Protein AF-A0AAW2F3S3-F1 (afdb_monomer_lite)

pLDDT: mean 87.3, std 14.5, range [34.16, 97.56]

Structure (mmCIF, N/CA/C/O backbone):
data_AF-A0AAW2F3S3-F1
#
_entry.id   AF-A0AAW2F3S3-F1
#
loop_
_atom_site.group_PDB
_atom_site.id
_at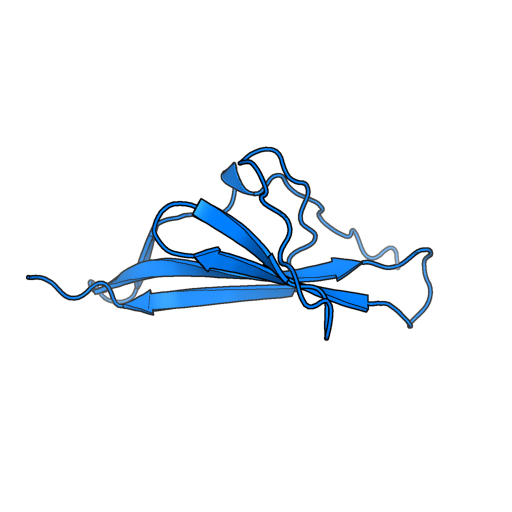om_site.type_symbol
_atom_site.label_atom_id
_atom_site.label_alt_id
_atom_site.label_comp_id
_atom_site.label_asym_id
_atom_site.label_entity_id
_atom_site.label_seq_id
_atom_site.pdbx_PDB_ins_code
_atom_site.Cartn_x
_atom_site.Cartn_y
_atom_site.Cartn_z
_atom_site.occupancy
_atom_site.B_iso_or_equiv
_atom_site.auth_seq_id
_atom_site.auth_comp_id
_atom_site.auth_asym_id
_atom_site.auth_atom_id
_atom_site.pdbx_PDB_model_num
ATOM 1 N N . MET A 1 1 ? 13.557 23.841 -9.884 1.00 39.41 1 MET A N 1
ATOM 2 C CA . MET A 1 1 ? 12.768 23.519 -8.678 1.00 39.41 1 MET A CA 1
ATOM 3 C C . MET A 1 1 ? 12.842 22.008 -8.501 1.00 39.41 1 MET A C 1
ATOM 5 O O . MET A 1 1 ? 12.305 21.294 -9.333 1.00 39.41 1 MET A O 1
ATOM 9 N N . GLN A 1 2 ? 13.654 21.515 -7.562 1.00 34.16 2 GLN A N 1
ATOM 10 C CA . GLN A 1 2 ? 13.829 20.073 -7.351 1.00 34.16 2 GLN A CA 1
ATOM 11 C C . GLN A 1 2 ? 12.600 19.551 -6.598 1.00 34.16 2 GLN A C 1
ATOM 13 O O . GLN A 1 2 ? 12.378 19.938 -5.454 1.00 34.16 2 GLN A O 1
ATOM 18 N N . HIS A 1 3 ? 11.779 18.723 -7.246 1.00 44.28 3 HIS A N 1
ATOM 19 C CA . HIS A 1 3 ? 10.758 17.952 -6.544 1.00 44.28 3 HIS A CA 1
ATOM 20 C C . HIS A 1 3 ? 11.484 16.898 -5.711 1.00 44.28 3 HIS A C 1
ATOM 22 O O . HIS A 1 3 ? 12.039 15.949 -6.257 1.00 44.28 3 HIS A O 1
ATOM 28 N N . ILE A 1 4 ? 11.530 17.094 -4.396 1.00 46.31 4 ILE A N 1
ATOM 29 C CA . ILE A 1 4 ? 11.989 16.060 -3.475 1.00 46.31 4 ILE A CA 1
ATOM 30 C C . ILE A 1 4 ? 10.893 14.993 -3.469 1.00 46.31 4 ILE A C 1
ATOM 32 O O . ILE A 1 4 ? 9.852 15.156 -2.836 1.00 46.31 4 ILE A O 1
ATOM 36 N N . THR A 1 5 ? 11.083 13.919 -4.229 1.00 55.44 5 THR A N 1
ATOM 37 C CA . THR A 1 5 ? 10.285 12.705 -4.075 1.00 55.44 5 THR A CA 1
ATOM 38 C C . THR A 1 5 ? 10.700 12.068 -2.758 1.00 55.44 5 THR A C 1
ATOM 40 O O . THR A 1 5 ? 11.750 11.438 -2.651 1.00 55.44 5 THR A O 1
ATOM 43 N N . HIS A 1 6 ? 9.905 12.300 -1.715 1.00 66.25 6 HIS A N 1
ATOM 44 C CA . HIS A 1 6 ? 10.115 11.698 -0.405 1.00 66.25 6 HIS A CA 1
ATOM 45 C C . HIS A 1 6 ? 9.742 10.215 -0.477 1.00 66.25 6 HIS A C 1
ATOM 47 O O . HIS A 1 6 ? 8.633 9.810 -0.140 1.00 66.25 6 HIS A O 1
ATOM 53 N N . THR A 1 7 ? 10.679 9.401 -0.958 1.00 83.44 7 THR A N 1
ATOM 54 C CA . THR A 1 7 ? 10.596 7.947 -0.872 1.00 83.44 7 THR A CA 1
ATOM 55 C C . THR A 1 7 ? 10.827 7.520 0.568 1.00 83.44 7 THR A C 1
ATOM 57 O O . THR A 1 7 ? 11.860 7.856 1.151 1.00 83.44 7 THR A O 1
ATOM 60 N N . LEU A 1 8 ? 9.885 6.785 1.144 1.00 91.12 8 LEU A N 1
ATOM 61 C CA . LEU A 1 8 ? 9.911 6.387 2.544 1.00 91.12 8 LEU A CA 1
ATOM 62 C C . LEU A 1 8 ? 9.501 4.908 2.688 1.00 91.12 8 LEU A C 1
ATOM 64 O O . LEU A 1 8 ? 8.695 4.430 1.888 1.00 91.12 8 LEU A O 1
ATOM 68 N N . PRO A 1 9 ? 10.033 4.160 3.673 1.00 93.94 9 PRO A N 1
ATOM 69 C CA . PRO A 1 9 ? 9.626 2.773 3.912 1.00 93.94 9 PRO A CA 1
ATOM 70 C C . PRO A 1 9 ? 8.139 2.658 4.276 1.00 93.94 9 PRO A C 1
ATOM 72 O O . PRO A 1 9 ? 7.627 3.490 5.016 1.00 93.94 9 PRO A O 1
ATOM 75 N N . LEU A 1 10 ? 7.446 1.604 3.845 1.00 93.06 10 LEU A N 1
ATOM 76 C CA . LEU A 1 10 ? 6.020 1.382 4.133 1.00 93.06 10 LEU A CA 1
ATOM 77 C C . LEU A 1 10 ? 5.667 1.495 5.630 1.00 93.06 10 LEU A C 1
ATOM 79 O O . LEU A 1 10 ? 4.626 2.048 5.988 1.00 93.06 10 LEU A O 1
ATOM 83 N N . LYS A 1 11 ? 6.539 1.020 6.523 1.00 94.06 11 LYS A N 1
ATOM 84 C CA . LYS A 1 11 ? 6.302 1.036 7.977 1.00 94.06 11 LYS A CA 1
ATOM 85 C C . LYS A 1 11 ? 6.148 2.419 8.597 1.00 94.06 11 LYS A C 1
ATOM 87 O O . LYS A 1 11 ? 5.600 2.536 9.688 1.00 94.06 11 LYS A O 1
ATOM 92 N N . ILE A 1 12 ? 6.645 3.463 7.937 1.00 94.62 12 ILE A N 1
ATOM 93 C CA . ILE A 1 12 ? 6.573 4.824 8.477 1.00 94.62 12 ILE A CA 1
ATOM 94 C C . ILE A 1 12 ? 5.196 5.464 8.258 1.00 94.62 12 ILE A C 1
ATOM 96 O O . ILE A 1 12 ? 4.886 6.478 8.880 1.00 94.62 12 ILE A O 1
ATOM 100 N N . PHE A 1 13 ? 4.368 4.889 7.380 1.00 94.25 13 PHE A N 1
ATOM 101 C CA . PHE A 1 13 ? 3.019 5.377 7.137 1.00 94.25 13 PHE A CA 1
ATOM 102 C C . PHE A 1 13 ? 2.106 4.958 8.294 1.00 94.25 13 PHE A C 1
ATOM 104 O O . PHE A 1 13 ? 2.066 3.769 8.635 1.00 94.25 13 PHE A O 1
ATOM 111 N N . PRO A 1 14 ? 1.354 5.899 8.899 1.00 95.62 14 PRO A N 1
ATOM 112 C CA . PRO A 1 14 ? 0.471 5.587 10.012 1.00 95.62 14 PRO A CA 1
ATOM 113 C C . PRO A 1 14 ? -0.554 4.522 9.622 1.00 95.62 14 PRO A C 1
ATOM 115 O O . PRO A 1 14 ? -1.453 4.770 8.827 1.00 95.62 14 PRO A O 1
ATOM 118 N N . GLN A 1 15 ? -0.457 3.335 10.220 1.00 95.06 15 GLN A N 1
ATOM 119 C CA . GLN A 1 15 ? -1.421 2.257 9.959 1.00 95.06 15 GLN A CA 1
ATOM 120 C C . GLN A 1 15 ? -2.820 2.598 10.486 1.00 95.06 15 GLN A C 1
ATOM 122 O O . GLN A 1 15 ? -3.823 2.049 10.034 1.00 95.06 15 GLN A O 1
ATOM 127 N N . LYS A 1 16 ? -2.885 3.523 11.445 1.00 96.62 16 LYS A N 1
ATOM 128 C CA . LYS A 1 16 ? -4.102 3.999 12.080 1.00 96.62 16 LYS A CA 1
ATOM 129 C C . LYS A 1 16 ? -4.026 5.508 12.260 1.00 96.62 16 LYS A C 1
ATOM 131 O O . LYS A 1 16 ? -3.029 6.018 12.767 1.00 96.62 16 LYS A O 1
ATOM 136 N N . ILE A 1 17 ? -5.096 6.199 11.892 1.00 97.31 17 ILE A N 1
ATOM 137 C CA . ILE A 1 17 ? -5.282 7.627 12.154 1.00 97.31 17 ILE A CA 1
ATOM 138 C C . ILE A 1 17 ? -6.621 7.858 12.848 1.00 97.31 17 ILE A C 1
ATOM 140 O O . ILE A 1 17 ? -7.543 7.046 12.734 1.00 97.31 17 ILE A O 1
ATOM 144 N N . THR A 1 18 ? -6.728 8.980 13.551 1.00 97.56 18 THR A N 1
ATOM 145 C CA . THR A 1 18 ? -7.974 9.427 14.177 1.00 97.56 18 THR A CA 1
ATOM 146 C C . THR A 1 18 ? -8.400 10.736 13.532 1.00 97.56 18 THR A C 1
ATOM 148 O O . THR A 1 18 ? -7.625 11.690 13.502 1.00 97.56 18 THR A O 1
ATOM 151 N N . VAL A 1 19 ? -9.633 10.789 13.033 1.00 96.06 19 VAL A N 1
ATOM 152 C CA . VAL A 1 19 ? -10.230 11.986 12.429 1.00 96.06 19 VAL A CA 1
ATOM 153 C C . VAL A 1 19 ? -11.630 12.142 13.008 1.00 96.06 19 VAL A C 1
ATOM 155 O O . VAL A 1 19 ? -12.444 11.237 12.874 1.00 96.06 19 VAL A O 1
ATOM 158 N N . ASN A 1 20 ? -11.920 13.270 13.664 1.00 94.88 20 ASN A N 1
ATOM 159 C CA . ASN A 1 20 ? -13.228 13.547 14.281 1.00 94.88 20 ASN A CA 1
ATOM 160 C C . ASN A 1 20 ? -13.729 12.423 15.214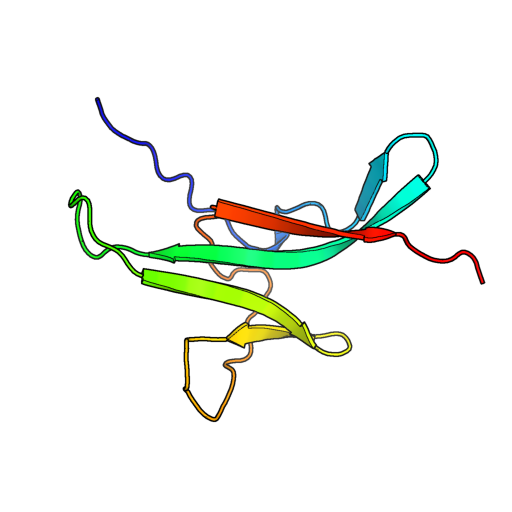 1.00 94.88 20 ASN A C 1
ATOM 162 O O . ASN A 1 20 ? -14.880 12.008 15.123 1.00 94.88 20 ASN A O 1
ATOM 166 N N . ASN A 1 21 ? -12.858 11.915 16.095 1.00 94.38 21 ASN A N 1
ATOM 167 C CA . ASN A 1 21 ? -13.102 10.779 17.007 1.00 94.38 21 ASN A CA 1
ATOM 168 C C . ASN A 1 21 ? -13.369 9.423 16.332 1.00 94.38 21 ASN A C 1
ATOM 170 O O . ASN A 1 21 ? -13.517 8.419 17.026 1.00 94.38 21 ASN A O 1
ATOM 174 N N . ASP A 1 22 ? -13.364 9.366 15.004 1.00 96.69 22 ASP A N 1
ATOM 175 C CA . ASP A 1 22 ? -13.431 8.123 14.259 1.00 96.69 22 ASP A CA 1
ATOM 176 C C . ASP A 1 22 ? -12.024 7.602 13.970 1.00 96.69 22 ASP A C 1
ATOM 178 O O . ASP A 1 22 ? -11.108 8.350 13.616 1.00 96.69 22 ASP A O 1
ATOM 182 N N . ILE A 1 23 ? -11.861 6.289 14.101 1.00 97.38 23 ILE A N 1
ATOM 183 C CA . ILE A 1 23 ? -10.619 5.601 13.772 1.00 97.38 23 ILE A CA 1
ATOM 184 C C . ILE A 1 23 ? -10.671 5.157 12.314 1.00 97.38 23 ILE A C 1
ATOM 186 O O . ILE A 1 23 ? -11.651 4.549 11.882 1.00 97.38 23 ILE A O 1
ATOM 190 N N . TYR A 1 24 ? -9.586 5.389 11.583 1.00 97.50 24 TYR A N 1
ATOM 191 C CA . TYR A 1 24 ? -9.406 4.886 10.231 1.00 97.50 24 TYR A CA 1
ATOM 192 C C . TYR A 1 24 ? -8.124 4.068 10.124 1.00 97.50 24 TYR A C 1
ATOM 194 O O . TYR A 1 24 ? -7.111 4.405 10.738 1.00 97.50 24 TYR A O 1
ATOM 202 N N . LEU A 1 25 ? -8.177 3.007 9.327 1.00 96.69 25 LEU A N 1
ATOM 203 C CA . LEU A 1 25 ? -7.057 2.112 9.060 1.00 96.69 25 LEU A CA 1
ATOM 204 C C . LEU A 1 25 ? -6.547 2.333 7.643 1.00 96.69 25 LEU A C 1
ATOM 206 O O . LEU A 1 25 ? -7.343 2.456 6.710 1.00 96.69 25 LEU A O 1
ATOM 210 N N . LEU A 1 26 ? -5.228 2.381 7.496 1.00 96.44 26 LEU A N 1
ATOM 211 C CA . LEU A 1 26 ? -4.579 2.447 6.196 1.00 96.44 26 LEU A CA 1
ATOM 212 C C . LEU A 1 26 ? -4.777 1.113 5.470 1.00 96.44 26 LEU A C 1
ATOM 214 O O . LEU A 1 26 ? -4.441 0.060 6.006 1.00 96.44 26 LEU A O 1
ATOM 218 N N . VAL A 1 27 ? -5.310 1.159 4.251 1.00 97.00 27 VAL A N 1
ATOM 219 C CA . VAL A 1 27 ? -5.568 -0.048 3.440 1.00 97.00 27 VAL A CA 1
ATOM 220 C C . VAL A 1 27 ? -4.952 0.005 2.055 1.00 97.00 27 VAL A C 1
ATOM 222 O O . VAL A 1 27 ? -4.903 -1.016 1.372 1.00 97.00 27 VAL A O 1
ATOM 225 N N . GLY A 1 28 ? -4.475 1.172 1.627 1.00 96.88 28 GLY A N 1
ATOM 226 C CA . GLY A 1 28 ? -3.817 1.304 0.340 1.00 96.88 28 GLY A CA 1
ATOM 227 C C . GLY A 1 28 ? -2.952 2.547 0.235 1.00 96.88 28 GLY A C 1
ATOM 228 O O . GLY A 1 28 ? -3.220 3.562 0.875 1.00 96.88 28 GLY A O 1
ATOM 229 N N . ILE A 1 29 ? -1.920 2.466 -0.595 1.00 97.19 29 ILE A N 1
ATOM 230 C CA . ILE A 1 29 ? -1.076 3.586 -0.989 1.00 97.19 29 ILE A CA 1
ATOM 231 C C . ILE A 1 29 ? -0.866 3.512 -2.500 1.00 97.19 29 ILE A C 1
ATOM 233 O O . ILE A 1 29 ? -0.354 2.520 -3.017 1.00 97.19 29 ILE A O 1
ATOM 237 N N . VAL A 1 30 ? -1.230 4.579 -3.205 1.00 96.56 30 VAL A N 1
ATOM 238 C CA . VAL A 1 30 ? -0.849 4.772 -4.605 1.00 96.56 30 VAL A CA 1
ATOM 239 C C . VAL A 1 30 ? 0.582 5.285 -4.630 1.00 96.56 30 VAL A C 1
ATOM 241 O O . VAL A 1 30 ? 0.895 6.326 -4.047 1.00 96.56 30 VAL A O 1
ATOM 244 N N . HIS A 1 31 ? 1.441 4.537 -5.301 1.00 93.44 31 HIS A N 1
ATOM 245 C CA . HIS A 1 31 ? 2.863 4.770 -5.446 1.00 93.44 31 HIS A CA 1
ATOM 246 C C . HIS A 1 31 ? 3.157 5.336 -6.833 1.00 93.44 31 HIS A C 1
ATOM 248 O O . HIS A 1 31 ? 2.671 4.803 -7.825 1.00 93.44 31 HIS A O 1
ATOM 254 N N . TYR A 1 32 ? 3.987 6.374 -6.910 1.00 91.81 32 TYR A N 1
ATOM 255 C CA . TYR A 1 32 ? 4.496 6.892 -8.179 1.00 91.81 32 TYR A CA 1
ATOM 256 C C . TYR A 1 32 ? 5.963 6.518 -8.370 1.00 91.81 32 TYR A C 1
ATOM 258 O O . TYR A 1 32 ? 6.812 6.873 -7.554 1.00 91.81 32 TYR A O 1
ATOM 266 N N . SER A 1 33 ? 6.289 5.889 -9.491 1.00 89.69 33 SER A N 1
ATOM 267 C CA . SER A 1 33 ? 7.668 5.630 -9.899 1.00 89.69 33 SER A CA 1
ATOM 268 C C . SER A 1 33 ? 7.980 6.346 -11.209 1.00 89.69 33 SER A C 1
ATOM 270 O O . SER A 1 33 ? 7.161 6.406 -12.120 1.00 89.69 33 SER A O 1
ATOM 272 N N . SER A 1 34 ? 9.183 6.897 -11.337 1.00 85.12 34 SER A N 1
ATOM 273 C CA . SER A 1 34 ? 9.687 7.372 -12.624 1.00 85.12 34 SER A CA 1
ATOM 274 C C . SER A 1 34 ? 11.174 7.083 -12.726 1.00 85.12 34 SER A C 1
ATOM 276 O O . SER A 1 34 ? 11.895 7.108 -11.729 1.00 85.12 34 SER A O 1
ATOM 278 N N . ARG A 1 35 ? 11.635 6.775 -13.941 1.00 70.75 35 ARG A N 1
ATOM 279 C CA . ARG A 1 35 ? 13.043 6.459 -14.205 1.00 70.75 35 ARG A CA 1
ATOM 280 C C . ARG A 1 35 ? 13.924 7.715 -14.307 1.00 70.75 35 ARG A C 1
ATOM 282 O O . AR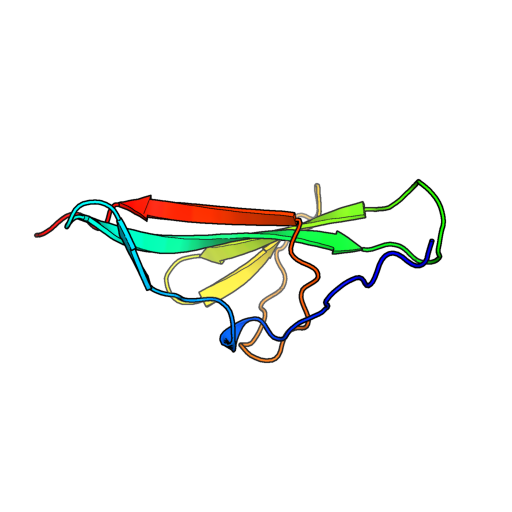G A 1 35 ? 15.142 7.573 -14.352 1.00 70.75 35 ARG A O 1
ATOM 289 N N . SER A 1 36 ? 13.351 8.924 -14.328 1.00 64.56 36 SER A N 1
ATOM 290 C CA . SER A 1 36 ? 14.088 10.201 -14.361 1.00 64.56 36 SER A CA 1
ATOM 291 C C . SER A 1 36 ? 13.169 11.410 -14.082 1.00 64.56 36 SER A C 1
ATOM 293 O O . SER A 1 36 ? 11.964 11.247 -13.935 1.00 64.56 36 SER A O 1
ATOM 295 N N . ASN A 1 37 ? 13.727 12.631 -13.998 1.00 58.75 37 ASN A N 1
ATOM 296 C CA . ASN A 1 37 ? 13.015 13.915 -13.782 1.00 58.75 37 ASN A CA 1
ATOM 297 C C . ASN A 1 37 ? 12.099 14.337 -14.959 1.00 58.75 37 ASN A C 1
ATOM 299 O O . ASN A 1 37 ? 12.052 15.506 -15.340 1.00 58.75 37 ASN A O 1
ATOM 303 N N . VAL A 1 38 ? 11.404 13.391 -15.581 1.00 56.75 38 VAL A N 1
ATOM 304 C CA . VAL A 1 38 ? 10.451 13.628 -16.667 1.00 56.75 38 VAL A CA 1
ATOM 305 C C . VAL A 1 38 ? 9.032 13.643 -16.121 1.00 56.75 38 VAL A C 1
ATOM 307 O O . VAL A 1 38 ? 8.701 12.946 -15.166 1.00 56.75 38 VAL A O 1
ATOM 310 N N . SER A 1 39 ? 8.170 14.408 -16.788 1.00 69.44 39 SER A N 1
ATOM 311 C CA . SER A 1 39 ? 6.728 14.525 -16.536 1.00 69.44 39 SER A CA 1
ATOM 312 C C . SER A 1 39 ? 5.926 13.245 -16.824 1.00 69.44 39 SER A C 1
ATOM 314 O O . SER A 1 39 ? 4.701 13.293 -16.883 1.00 69.44 39 SER A O 1
ATOM 316 N N . VAL A 1 40 ? 6.603 12.117 -17.045 1.00 81.25 40 VAL A N 1
ATOM 317 C CA . VAL A 1 40 ? 6.015 10.808 -17.326 1.00 81.25 40 VAL A CA 1
ATOM 318 C C . VAL A 1 40 ? 6.543 9.824 -16.289 1.00 81.25 40 VAL A C 1
ATOM 320 O O . VAL A 1 40 ? 7.751 9.729 -16.055 1.00 81.25 40 VAL A O 1
ATOM 323 N N . GLY A 1 41 ? 5.631 9.076 -15.683 1.00 87.88 41 GLY A N 1
ATOM 324 C CA . GLY A 1 41 ? 5.952 8.005 -14.756 1.00 87.88 41 GLY A CA 1
ATOM 325 C C . GLY A 1 41 ? 4.834 6.980 -14.706 1.00 87.88 41 GLY A C 1
ATOM 326 O O . GLY A 1 41 ? 3.925 6.999 -15.535 1.00 87.88 41 GLY A O 1
ATOM 327 N N . HIS A 1 42 ? 4.941 6.077 -13.746 1.00 91.50 42 HIS A N 1
ATOM 328 C CA . HIS A 1 42 ? 4.087 4.914 -13.600 1.00 91.50 42 HIS A CA 1
ATOM 329 C C . HIS A 1 42 ? 3.482 4.867 -12.203 1.00 91.50 42 HIS A C 1
ATOM 331 O O . HIS A 1 42 ? 4.180 5.120 -11.216 1.00 91.50 42 HIS A O 1
ATOM 337 N N . TYR A 1 43 ? 2.197 4.537 -12.128 1.00 93.62 43 TYR A N 1
ATOM 338 C CA . TYR A 1 43 ? 1.482 4.408 -10.867 1.00 93.62 43 TYR A CA 1
ATOM 339 C C . TYR A 1 43 ? 1.216 2.944 -10.562 1.00 93.62 43 TYR A C 1
ATOM 341 O O . TYR A 1 43 ? 0.655 2.222 -11.376 1.00 93.62 43 TYR A O 1
ATOM 349 N N . THR A 1 44 ? 1.565 2.535 -9.351 1.00 95.12 44 THR A N 1
ATOM 350 C CA . THR A 1 44 ? 1.255 1.208 -8.817 1.00 95.12 44 THR A CA 1
ATOM 351 C C . THR A 1 44 ? 0.553 1.346 -7.473 1.00 95.12 44 THR A C 1
ATOM 353 O O . THR A 1 44 ? 0.520 2.429 -6.881 1.00 95.12 44 THR A O 1
ATOM 356 N N . ALA A 1 45 ? -0.059 0.272 -6.979 1.00 95.88 45 ALA A N 1
ATOM 357 C CA . ALA A 1 45 ? -0.827 0.308 -5.740 1.00 95.88 45 ALA A CA 1
ATOM 358 C C . ALA A 1 45 ? -0.308 -0.719 -4.737 1.00 95.88 45 ALA A C 1
ATOM 360 O O . ALA A 1 45 ? -0.361 -1.923 -4.968 1.00 95.88 45 ALA A O 1
ATOM 361 N N . TYR A 1 46 ? 0.139 -0.234 -3.585 1.00 96.06 46 TYR A N 1
ATOM 362 C CA . TYR A 1 46 ? 0.321 -1.055 -2.399 1.00 96.06 46 TYR A CA 1
ATOM 363 C C . TYR A 1 46 ? -1.043 -1.173 -1.730 1.00 96.06 46 TYR A C 1
ATOM 365 O O . TYR A 1 46 ? -1.683 -0.150 -1.494 1.00 96.06 46 TYR A O 1
ATOM 373 N N . ALA A 1 47 ? -1.506 -2.376 -1.417 1.00 95.88 47 ALA A N 1
ATOM 374 C CA . ALA A 1 47 ? -2.787 -2.569 -0.747 1.00 95.88 47 ALA A CA 1
ATOM 375 C C . ALA A 1 47 ? -2.739 -3.712 0.264 1.00 95.88 47 ALA A C 1
ATOM 377 O O . ALA A 1 47 ? -1.953 -4.654 0.137 1.00 95.88 47 ALA A O 1
ATOM 378 N N . LEU A 1 48 ? -3.600 -3.614 1.273 1.00 93.62 48 LEU A N 1
ATOM 379 C CA . LEU A 1 48 ? -3.782 -4.655 2.269 1.00 93.62 48 LEU A CA 1
ATOM 380 C C . LEU A 1 48 ? -4.682 -5.761 1.694 1.00 93.62 48 LEU A C 1
ATOM 382 O O . LEU A 1 48 ? -5.848 -5.527 1.375 1.00 93.62 48 LEU A O 1
ATOM 386 N N . TYR A 1 49 ? -4.143 -6.973 1.576 1.00 89.44 49 TYR A N 1
ATOM 387 C CA . TYR A 1 49 ? -4.859 -8.173 1.153 1.00 89.44 49 TYR A CA 1
ATOM 388 C C . TYR A 1 49 ? -4.868 -9.190 2.302 1.00 89.44 49 TYR A C 1
ATOM 390 O O . TYR A 1 49 ? -3.869 -9.855 2.598 1.00 89.44 49 TYR A O 1
ATOM 398 N N . GLY A 1 50 ? -5.998 -9.266 3.009 1.00 88.31 50 GLY A N 1
ATOM 399 C CA . GLY A 1 50 ? -6.069 -9.948 4.302 1.00 88.31 50 GLY A CA 1
ATOM 400 C C . GLY A 1 50 ? -5.220 -9.212 5.342 1.00 88.31 50 GLY A C 1
ATOM 401 O O . GLY A 1 50 ? -5.483 -8.050 5.630 1.00 88.31 50 GLY A O 1
ATOM 402 N N . ASN A 1 51 ? -4.186 -9.876 5.867 1.00 88.44 51 ASN A N 1
ATOM 403 C CA . ASN A 1 51 ? -3.244 -9.289 6.833 1.00 88.44 51 ASN A CA 1
ATOM 404 C C . ASN A 1 51 ? -1.892 -8.907 6.208 1.00 88.44 51 ASN A C 1
ATOM 406 O O . ASN A 1 51 ? -0.978 -8.517 6.929 1.00 88.44 51 ASN A O 1
ATOM 410 N N . ASN A 1 52 ? -1.741 -9.054 4.889 1.00 92.44 52 ASN A N 1
ATOM 411 C CA . ASN A 1 52 ? -0.468 -8.859 4.206 1.00 92.44 52 ASN A CA 1
ATOM 412 C C . ASN A 1 52 ? -0.548 -7.679 3.247 1.00 92.44 52 ASN A C 1
ATOM 414 O O . ASN A 1 52 ? -1.545 -7.499 2.550 1.00 92.44 52 ASN A O 1
ATOM 418 N N . TRP A 1 53 ? 0.533 -6.913 3.170 1.00 95.12 53 TRP A N 1
ATOM 419 C CA . TRP A 1 53 ? 0.689 -5.913 2.128 1.00 95.12 53 TRP A CA 1
ATOM 420 C C . TRP A 1 53 ? 1.153 -6.569 0.831 1.00 95.12 53 TRP A C 1
ATOM 422 O O . TRP A 1 53 ? 2.038 -7.431 0.820 1.00 95.12 53 TRP A O 1
ATOM 432 N N . VAL A 1 54 ? 0.548 -6.143 -0.271 1.00 95.81 54 VAL A N 1
ATOM 433 C CA . VAL A 1 54 ? 0.893 -6.591 -1.619 1.00 95.81 54 VAL A CA 1
ATOM 434 C C . VAL A 1 54 ? 0.970 -5.397 -2.567 1.00 95.81 54 VAL A C 1
ATOM 436 O O . VAL A 1 54 ? 0.332 -4.371 -2.338 1.00 95.81 54 VAL A O 1
ATOM 439 N N . LEU A 1 55 ? 1.761 -5.533 -3.624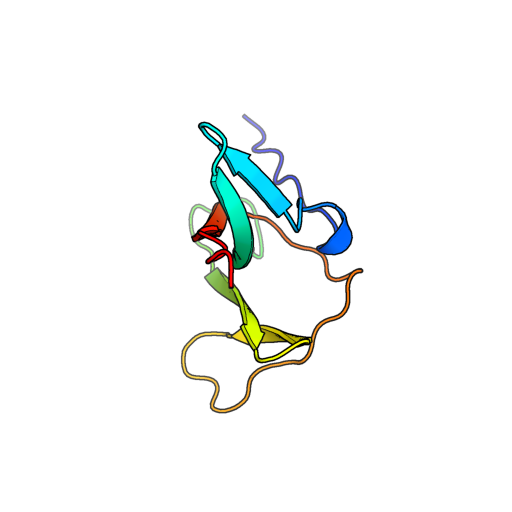 1.00 95.75 55 LEU A N 1
ATOM 440 C CA . LEU A 1 55 ? 1.895 -4.581 -4.716 1.00 95.75 55 LEU A CA 1
ATOM 441 C C . LEU A 1 55 ? 1.119 -5.084 -5.935 1.00 95.75 55 LEU A C 1
ATOM 443 O O . LEU A 1 55 ? 1.381 -6.180 -6.436 1.00 95.75 55 LEU A O 1
ATOM 447 N N . PHE A 1 56 ? 0.205 -4.248 -6.413 1.00 94.62 56 PHE A N 1
ATOM 448 C CA . PHE A 1 56 ? -0.504 -4.383 -7.676 1.00 94.62 56 PHE A CA 1
ATOM 449 C C . PHE A 1 56 ? 0.104 -3.438 -8.715 1.00 94.62 56 PHE A C 1
ATOM 451 O O . PHE A 1 56 ? 0.287 -2.246 -8.450 1.00 94.62 56 PHE A O 1
ATOM 458 N N . ASP A 1 57 ? 0.391 -3.981 -9.893 1.00 93.56 57 ASP A N 1
ATOM 459 C CA . ASP A 1 57 ? 0.968 -3.270 -11.032 1.00 93.56 57 ASP A CA 1
ATOM 460 C C . ASP A 1 57 ? 0.146 -3.610 -12.288 1.00 93.56 57 ASP A C 1
ATOM 462 O O . ASP A 1 57 ? 0.218 -4.720 -12.821 1.00 93.56 57 ASP A O 1
ATOM 466 N N . ASP A 1 58 ? -0.719 -2.671 -12.679 1.00 91.12 58 ASP A N 1
ATOM 467 C CA . ASP A 1 58 ? -1.664 -2.757 -13.796 1.00 91.12 58 ASP A CA 1
ATOM 468 C C . ASP A 1 58 ? -2.395 -4.109 -13.927 1.00 91.12 58 ASP A C 1
ATOM 470 O O . ASP A 1 58 ? -3.184 -4.506 -13.069 1.00 91.12 58 ASP A O 1
ATOM 474 N N . LEU A 1 59 ? -2.172 -4.789 -15.055 1.00 85.88 59 LEU A N 1
ATOM 475 C CA . LEU A 1 59 ? -2.830 -6.020 -15.478 1.00 85.88 59 LEU A CA 1
ATOM 476 C C . LEU A 1 59 ? -1.983 -7.259 -15.170 1.00 85.88 59 LEU A C 1
ATOM 478 O O . LEU A 1 59 ? -2.280 -8.340 -15.686 1.00 85.88 59 LEU A O 1
ATOM 482 N N . LEU A 1 60 ? -0.911 -7.129 -14.377 1.00 84.00 60 LEU A N 1
ATOM 483 C CA . LEU A 1 60 ? -0.157 -8.300 -13.951 1.00 84.00 60 LEU A CA 1
ATOM 484 C C . LEU A 1 60 ? -1.098 -9.235 -13.185 1.00 84.00 60 LEU A C 1
ATOM 486 O O . LEU A 1 60 ? -1.688 -8.870 -12.172 1.00 84.00 60 LEU A O 1
ATOM 490 N N . ALA A 1 61 ? -1.229 -10.465 -13.686 1.00 75.44 61 ALA A N 1
ATOM 491 C CA . ALA A 1 61 ? -2.160 -11.455 -13.143 1.00 75.44 61 ALA A CA 1
ATOM 492 C C . ALA A 1 61 ? -1.865 -11.821 -11.677 1.00 75.44 61 ALA A C 1
ATOM 494 O O . ALA A 1 61 ? -2.747 -12.307 -10.973 1.00 75.44 61 ALA A O 1
ATOM 495 N N . ASN A 1 62 ? -0.629 -11.583 -11.227 1.00 83.56 62 ASN A N 1
ATOM 496 C CA . ASN A 1 62 ? -0.175 -11.848 -9.872 1.00 83.56 62 ASN A CA 1
ATOM 497 C C . ASN A 1 62 ? 0.262 -10.547 -9.200 1.00 83.56 62 ASN A C 1
ATOM 499 O O . ASN A 1 62 ? 0.969 -9.734 -9.795 1.00 83.56 62 ASN A O 1
ATOM 503 N N . PHE A 1 63 ? -0.098 -10.403 -7.930 1.00 87.69 63 PHE A N 1
ATOM 504 C CA . PHE A 1 63 ? 0.453 -9.374 -7.060 1.00 87.69 63 PHE A CA 1
ATOM 505 C C . PHE A 1 63 ? 1.798 -9.822 -6.478 1.00 87.69 63 PHE A C 1
ATOM 507 O O . PHE A 1 63 ? 2.072 -11.015 -6.326 1.00 87.69 63 PHE A O 1
ATOM 514 N N . THR A 1 64 ? 2.632 -8.854 -6.109 1.00 91.56 64 THR A N 1
ATOM 515 C CA . THR A 1 64 ? 3.902 -9.117 -5.421 1.00 91.56 64 THR A CA 1
ATOM 516 C C . THR A 1 64 ? 3.719 -8.918 -3.922 1.00 91.56 64 THR A C 1
ATOM 518 O O . THR A 1 64 ? 3.243 -7.870 -3.497 1.00 91.56 64 THR A O 1
ATOM 521 N N . HIS A 1 65 ? 4.100 -9.894 -3.098 1.00 91.06 65 HIS A N 1
ATOM 522 C CA . HIS A 1 65 ? 4.159 -9.683 -1.650 1.00 91.06 65 HIS A CA 1
ATOM 523 C C . HIS A 1 65 ? 5.240 -8.662 -1.305 1.00 91.06 65 HIS A C 1
ATOM 525 O O . HIS A 1 65 ? 6.352 -8.727 -1.827 1.00 91.06 65 HIS A O 1
ATOM 531 N N . VAL A 1 66 ? 4.919 -7.743 -0.401 1.00 94.19 66 VAL A N 1
ATOM 532 C CA . VAL A 1 66 ? 5.851 -6.706 0.041 1.00 94.19 66 VAL A CA 1
ATOM 533 C C . VAL A 1 66 ? 6.024 -6.753 1.551 1.00 94.19 66 VAL A C 1
ATOM 535 O O . VAL A 1 66 ? 5.162 -7.241 2.281 1.00 94.19 66 VAL A O 1
ATOM 538 N N . ASN A 1 67 ? 7.159 -6.248 2.020 1.00 92.00 67 ASN A N 1
ATOM 539 C CA . ASN A 1 67 ? 7.455 -6.133 3.442 1.00 92.00 67 ASN A CA 1
ATOM 540 C C . ASN A 1 67 ? 7.414 -4.670 3.898 1.00 92.00 67 ASN A C 1
ATOM 542 O O . ASN A 1 67 ? 7.327 -3.736 3.099 1.00 92.00 67 ASN A O 1
ATOM 546 N N . GLU A 1 68 ? 7.505 -4.483 5.205 1.00 90.62 68 GLU A N 1
ATOM 547 C CA . GLU A 1 68 ? 7.428 -3.183 5.866 1.00 90.62 68 GLU A CA 1
ATOM 548 C C . GLU A 1 68 ? 8.571 -2.212 5.490 1.00 90.62 68 GLU A C 1
ATOM 550 O O . GLU A 1 68 ? 8.422 -0.994 5.619 1.00 90.62 68 GLU A O 1
ATOM 555 N N . ASP A 1 69 ? 9.685 -2.735 4.970 1.00 94.56 69 ASP A N 1
ATOM 556 C CA . ASP A 1 69 ? 10.841 -1.966 4.496 1.00 94.56 69 ASP A CA 1
ATOM 557 C C . ASP A 1 69 ? 10.731 -1.550 3.021 1.00 94.56 69 ASP A C 1
ATOM 559 O O . ASP A 1 69 ? 11.604 -0.851 2.503 1.00 94.56 69 ASP A O 1
ATOM 563 N N . SER A 1 70 ? 9.655 -1.944 2.332 1.00 93.31 70 SER A N 1
ATOM 564 C CA . SER A 1 70 ? 9.437 -1.585 0.929 1.00 93.31 70 SER A CA 1
ATOM 565 C C . SER A 1 70 ? 9.384 -0.071 0.767 1.00 93.31 70 SER A C 1
ATOM 567 O O . SER A 1 70 ? 8.637 0.612 1.467 1.00 93.31 70 SER A O 1
ATOM 569 N N . ILE A 1 71 ? 10.187 0.456 -0.156 1.00 93.88 71 ILE A N 1
ATOM 570 C CA . ILE A 1 71 ? 10.330 1.894 -0.373 1.00 93.88 71 ILE A CA 1
ATOM 571 C C . ILE A 1 71 ? 9.186 2.402 -1.245 1.00 93.88 71 ILE A C 1
ATOM 573 O O . ILE A 1 71 ? 8.997 1.953 -2.374 1.00 93.88 71 ILE A O 1
ATOM 577 N N . ILE A 1 72 ? 8.440 3.373 -0.726 1.00 92.69 72 ILE A N 1
ATOM 578 C CA . ILE A 1 72 ? 7.247 3.915 -1.363 1.00 92.69 72 ILE A CA 1
ATOM 579 C C . ILE A 1 72 ? 7.429 5.406 -1.604 1.00 92.69 72 ILE A C 1
ATOM 581 O O . ILE A 1 72 ? 7.835 6.143 -0.713 1.00 92.69 72 ILE A O 1
ATOM 585 N N . ASN A 1 73 ? 7.081 5.856 -2.805 1.00 92.75 73 ASN A N 1
ATOM 586 C CA . ASN A 1 73 ? 6.890 7.261 -3.123 1.00 92.75 73 ASN A CA 1
ATOM 587 C C . ASN A 1 73 ? 5.377 7.552 -3.166 1.00 92.75 73 ASN A C 1
ATOM 589 O O . ASN A 1 73 ? 4.730 7.287 -4.186 1.00 92.75 73 ASN A O 1
ATOM 593 N N . PRO A 1 74 ? 4.781 7.989 -2.046 1.00 93.31 74 PRO A N 1
ATOM 594 C CA . PRO A 1 74 ? 3.336 8.046 -1.889 1.00 93.31 74 PRO A CA 1
ATOM 595 C C . PRO A 1 74 ? 2.744 9.212 -2.685 1.00 93.31 74 PRO A C 1
ATOM 597 O O . PRO A 1 74 ? 3.188 10.350 -2.571 1.00 93.31 74 PRO A O 1
ATOM 600 N N . THR A 1 75 ? 1.697 8.940 -3.459 1.00 93.62 75 THR A N 1
ATOM 601 C CA . THR A 1 75 ? 0.866 9.979 -4.092 1.00 93.62 75 THR A CA 1
ATOM 602 C C . THR A 1 75 ? -0.485 10.106 -3.395 1.00 93.62 75 THR A C 1
ATOM 604 O O . THR A 1 75 ? -0.966 11.213 -3.179 1.00 93.62 75 THR A O 1
ATOM 607 N N . ILE A 1 76 ? -1.099 8.978 -3.021 1.00 95.62 76 ILE A N 1
ATOM 608 C CA . ILE A 1 76 ? -2.403 8.933 -2.344 1.00 95.62 76 ILE A CA 1
ATOM 609 C C . ILE A 1 76 ? -2.352 7.852 -1.268 1.00 95.62 76 ILE A C 1
ATOM 611 O O . ILE A 1 76 ? -1.912 6.742 -1.548 1.00 95.62 76 ILE A O 1
ATOM 615 N N . CYS A 1 77 ? -2.853 8.147 -0.068 1.00 96.62 77 CYS A N 1
ATOM 616 C CA . CYS A 1 77 ? -3.087 7.151 0.979 1.00 96.62 77 CYS A CA 1
ATOM 617 C C . CYS A 1 77 ? -4.593 6.936 1.159 1.00 96.62 77 CYS A C 1
ATOM 619 O O . CYS A 1 77 ? -5.351 7.896 1.295 1.00 96.62 77 CYS A O 1
ATOM 621 N N . LEU A 1 78 ? -5.019 5.676 1.176 1.00 97.56 78 LEU A N 1
ATOM 622 C CA . LEU A 1 78 ? -6.409 5.264 1.318 1.00 97.56 78 LEU A CA 1
ATOM 623 C C . LEU A 1 78 ? -6.647 4.739 2.729 1.00 97.56 78 LEU A C 1
ATOM 625 O O . LEU A 1 78 ? -6.038 3.755 3.153 1.00 97.56 78 LEU A O 1
ATOM 629 N N . TYR A 1 79 ? -7.573 5.383 3.429 1.00 97.19 79 TYR A N 1
ATOM 630 C CA . TYR A 1 79 ? -7.961 5.040 4.788 1.00 97.19 79 TYR A CA 1
ATOM 631 C C . TYR A 1 79 ? -9.439 4.660 4.837 1.00 97.19 79 TYR A C 1
ATOM 633 O O . TYR A 1 79 ? -10.283 5.358 4.276 1.00 97.19 79 TYR A O 1
ATOM 641 N N . VAL A 1 80 ? -9.765 3.575 5.538 1.00 95.88 80 VAL A N 1
ATOM 642 C CA . VAL A 1 80 ? -11.151 3.126 5.742 1.00 95.88 80 VAL A CA 1
ATOM 643 C C . VAL A 1 80 ? -11.536 3.236 7.203 1.00 95.88 80 VAL A C 1
ATOM 645 O O . VAL A 1 80 ? -10.744 2.921 8.090 1.00 95.88 80 VAL A O 1
ATOM 648 N N . LYS A 1 81 ?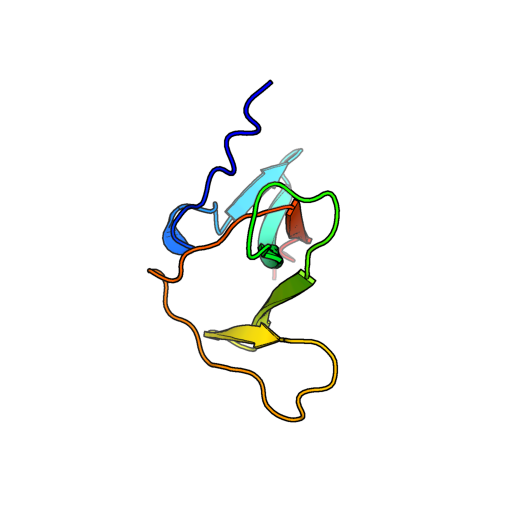 -12.768 3.679 7.461 1.00 96.25 81 LYS A N 1
ATOM 649 C CA . LYS A 1 81 ? -13.296 3.800 8.820 1.00 96.25 81 LYS A CA 1
ATOM 650 C C . LYS A 1 81 ? -13.349 2.418 9.475 1.00 96.25 81 LYS A C 1
ATOM 652 O O . LYS A 1 81 ? -13.991 1.506 8.951 1.00 96.25 81 LYS A O 1
ATOM 657 N N . GLN A 1 82 ? -12.698 2.270 10.624 1.00 92.69 82 GLN A N 1
ATOM 658 C CA . GLN A 1 82 ? -12.782 1.064 11.435 1.00 92.69 82 GLN A CA 1
ATOM 659 C C . GLN A 1 82 ? -14.193 0.983 12.022 1.00 92.69 82 GLN A C 1
ATOM 661 O O . GLN A 1 82 ? -14.609 1.858 12.782 1.00 92.69 82 GLN A O 1
ATOM 666 N N . LYS A 1 83 ? -14.949 -0.059 11.666 1.00 85.62 83 LYS A N 1
ATOM 667 C CA . LYS A 1 83 ? -16.211 -0.344 12.353 1.00 85.62 83 LYS A CA 1
ATOM 668 C C . LYS A 1 83 ? -15.883 -0.824 13.763 1.00 85.62 83 LYS A C 1
ATOM 670 O O . LYS A 1 83 ? -15.073 -1.733 13.927 1.00 85.62 83 LYS A O 1
ATOM 675 N N . ILE A 1 84 ? -16.502 -0.201 14.759 1.00 72.75 84 ILE A N 1
ATOM 676 C CA . ILE A 1 84 ? -16.518 -0.728 16.122 1.00 72.75 84 ILE A CA 1
ATOM 677 C C . ILE A 1 84 ? -17.450 -1.945 16.069 1.00 72.75 84 ILE A C 1
ATOM 679 O O . ILE A 1 84 ? -18.604 -1.796 15.661 1.00 72.75 84 ILE A O 1
ATOM 683 N N . GLN A 1 85 ? -16.907 -3.135 16.334 1.00 54.53 85 GLN A N 1
ATOM 684 C CA . GLN A 1 85 ? -17.691 -4.361 16.513 1.00 54.53 85 GLN A CA 1
ATOM 685 C C . GLN A 1 85 ? -18.324 -4.381 17.899 1.00 54.53 85 GLN A C 1
ATOM 687 O O . GLN A 1 85 ? -17.662 -3.889 18.842 1.00 54.53 85 GLN A O 1
#

Foldseek 3Di:
DDDPLPWDFQLVPPQWDADPNWIKGWFKFWAWDDPDPDPDTAIWMFGDDPNFTWIGGPVPVDTHTDDRRDIGRGDDIDIDTDDDD

InterPro domains:
  IPR028889 Ubiquitin specific protease UPS, catalytic domain [PS50235] (1-82)
  IPR038765 Papain-like cysteine peptidase superfamily [SSF54001] (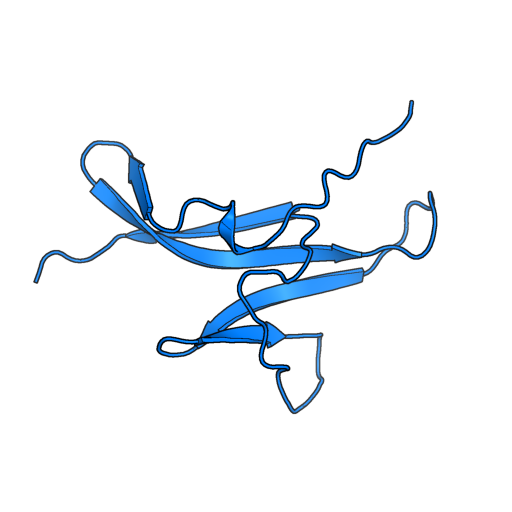13-82)

Organism: NCBI:txid286306

Sequence (85 aa):
MQHITHTLPLKIFPQKITVNNDIYLLVGIVHYSSRSNVSVGHYTAYALYGNNWVLFDDLLANFTHVNEDSIINPTICLYVKQKIQ

Radius of gyration: 14.35 Å; chains: 1; bounding box: 32×35×34 Å

Secondary structure (DSSP, 8-state):
-------EEGGGS-SEEEETTEEEEEEEEEEEE-SSSSS--EEEEEEEETTEEEEE-TT-SSPEE--TT-EE-EEEEEEEEPPP-